Protein AF-A0A349HIA7-F1 (afdb_monomer)

Solvent-accessible surface area (backbone atoms only — not comparable to full-atom values): 7352 Å² total; per-residue (Å²): 135,82,84,57,85,65,55,62,54,51,53,55,52,53,55,49,52,56,56,52,71,66,36,68,68,52,51,50,52,37,37,50,51,16,21,42,37,30,16,49,20,43,44,17,33,27,57,80,66,70,56,70,57,76,67,60,60,15,53,9,47,51,48,20,74,76,45,69,90,48,56,54,32,55,36,35,49,61,61,39,46,65,55,45,53,49,31,48,78,74,74,33,66,70,58,28,55,51,53,52,50,33,45,52,48,21,25,52,36,33,72,65,56,86,62,67,57,88,58,93,48,65,68,58,38,52,51,52,27,50,50,39,31,50,53,17,71,72,91

pLDDT: mean 83.84, std 10.72, range [57.47, 93.88]

Foldseek 3Di:
DDDDPVVVVVVVVVVVVVVVCPDPVVLLVLLLQLLLLLLCLCQAQCLVLVHADDDLLSVLSVVCVVPVVDDSLVSSLVSCPVVLVCCPPPPHPVSSVSVNSSSVSNSVSNVVDPHYDDDPDSVVSCVVSVVSNVVSVVD

Mean predicted aligned error: 8.34 Å

Secondary structure (DSSP, 8-state):
-PPPTTHHHHHHHHHHHHHHTT-HHHHHHHHHHHHHHHHHHIIIIITTTT---SHHHHHHHHHHHH-TTS-HHHHHHHHHHHHHHHHHHHT-HHHHHHHHHHHHHHHHHHHH-------S-HHHHHHHHHHHHHHHHH-

Structure (mmCIF, N/CA/C/O backbone):
data_AF-A0A349HIA7-F1
#
_entry.id   AF-A0A349HIA7-F1
#
loop_
_atom_site.group_PDB
_atom_site.id
_atom_site.type_symbol
_atom_site.label_atom_id
_atom_site.label_alt_id
_atom_site.label_comp_id
_atom_site.label_asym_id
_atom_site.label_entity_id
_atom_site.label_seq_id
_atom_site.pdbx_PDB_ins_code
_atom_site.Cartn_x
_atom_site.Cartn_y
_atom_site.Cartn_z
_atom_site.occupancy
_atom_site.B_iso_or_equiv
_atom_site.auth_seq_id
_atom_site.auth_comp_id
_atom_site.auth_asym_id
_atom_site.auth_atom_id
_atom_site.pdbx_PDB_model_num
ATOM 1 N N . MET A 1 1 ? 17.167 -30.800 -37.896 1.00 57.47 1 MET A N 1
ATOM 2 C CA . MET A 1 1 ? 15.717 -30.837 -37.605 1.00 57.47 1 MET A CA 1
ATOM 3 C C . MET A 1 1 ? 15.233 -29.398 -37.602 1.00 57.47 1 MET A C 1
ATOM 5 O O . MET A 1 1 ? 15.685 -28.644 -36.754 1.00 57.47 1 MET A O 1
ATOM 9 N N . ALA A 1 2 ? 14.468 -28.974 -38.610 1.00 58.38 2 ALA A N 1
ATOM 10 C CA . ALA A 1 2 ? 13.950 -27.606 -38.669 1.00 58.38 2 ALA A CA 1
ATOM 11 C C . ALA A 1 2 ? 12.690 -27.496 -37.784 1.00 58.38 2 ALA A C 1
ATOM 13 O O . ALA A 1 2 ? 11.863 -28.409 -37.853 1.00 58.38 2 ALA A O 1
ATOM 14 N N . PRO A 1 3 ? 12.546 -26.440 -36.961 1.00 57.94 3 PRO A N 1
ATOM 15 C CA . PRO A 1 3 ? 11.392 -26.267 -36.079 1.00 57.94 3 PRO A CA 1
ATOM 16 C C . PRO A 1 3 ? 10.082 -26.129 -36.872 1.00 57.94 3 PRO A C 1
ATOM 18 O O . PRO A 1 3 ? 10.056 -25.607 -37.992 1.00 57.94 3 PRO A O 1
ATOM 21 N N . TYR A 1 4 ? 8.991 -26.648 -36.307 1.00 59.34 4 TYR A N 1
ATOM 22 C CA . TYR A 1 4 ? 7.698 -26.800 -36.983 1.00 59.34 4 TYR A CA 1
ATOM 23 C C . TYR A 1 4 ? 6.977 -25.440 -37.062 1.00 59.34 4 TYR A C 1
ATOM 25 O O . TYR A 1 4 ? 7.005 -24.646 -36.127 1.00 59.34 4 TYR A O 1
ATOM 33 N N . LYS A 1 5 ? 6.256 -25.160 -38.157 1.00 58.50 5 LYS A N 1
ATOM 34 C CA . LYS A 1 5 ? 5.615 -23.853 -38.468 1.00 58.50 5 LYS A CA 1
ATOM 35 C C . LYS A 1 5 ? 4.647 -23.311 -37.386 1.00 58.50 5 LYS A C 1
ATOM 37 O O . LYS A 1 5 ? 4.280 -22.138 -37.431 1.00 58.50 5 LYS A O 1
ATOM 42 N N . GLY A 1 6 ? 4.220 -24.154 -36.440 1.00 60.88 6 GLY A N 1
ATOM 43 C CA . GLY A 1 6 ? 3.400 -23.784 -35.280 1.00 60.88 6 GLY A CA 1
ATOM 44 C C . GLY A 1 6 ? 4.186 -23.150 -34.124 1.00 60.88 6 GLY A C 1
ATOM 45 O O . GLY A 1 6 ? 3.660 -22.243 -33.481 1.00 60.88 6 GLY A O 1
ATOM 46 N N . GLU A 1 7 ? 5.447 -23.546 -33.916 1.00 60.19 7 GLU A N 1
ATOM 47 C CA . GLU A 1 7 ? 6.323 -23.012 -32.856 1.00 60.19 7 GLU A CA 1
ATOM 48 C C . GLU A 1 7 ? 6.609 -21.522 -33.096 1.00 60.19 7 GLU A C 1
ATOM 50 O O . GLU A 1 7 ? 6.378 -20.695 -32.221 1.00 60.19 7 GLU A O 1
ATOM 55 N N . TYR A 1 8 ? 6.891 -21.140 -34.347 1.00 61.44 8 TYR A N 1
ATOM 56 C CA . TYR A 1 8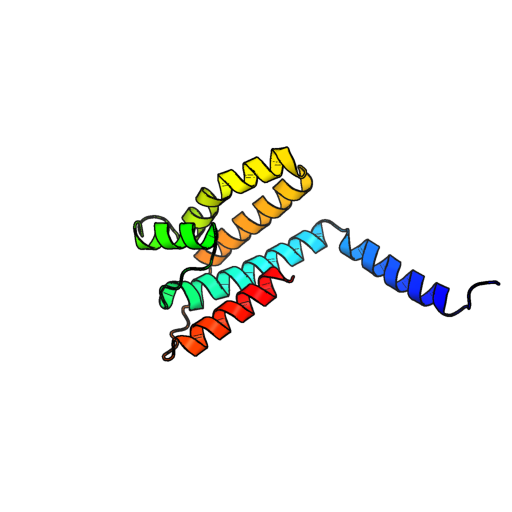 ? 7.111 -19.740 -34.745 1.00 61.44 8 TYR A CA 1
ATOM 57 C C . TYR A 1 8 ? 5.938 -18.795 -34.430 1.00 61.44 8 TYR A C 1
ATOM 59 O O . TYR A 1 8 ? 6.143 -17.613 -34.150 1.00 61.44 8 TYR A O 1
ATOM 67 N N . LYS A 1 9 ? 4.692 -19.284 -34.503 1.00 61.75 9 LYS A N 1
ATOM 68 C CA . LYS A 1 9 ? 3.500 -18.481 -34.182 1.00 61.75 9 LYS A CA 1
ATOM 69 C C . LYS A 1 9 ? 3.327 -18.329 -32.674 1.00 61.75 9 LYS A C 1
ATOM 71 O O . LYS A 1 9 ? 2.940 -17.251 -32.227 1.00 61.75 9 LYS A O 1
ATOM 76 N N . LEU A 1 10 ? 3.613 -19.384 -31.912 1.00 63.28 10 LEU A N 1
ATOM 77 C CA . LEU A 1 10 ? 3.537 -19.368 -30.454 1.00 63.28 10 LEU A CA 1
ATOM 78 C C . LEU A 1 10 ? 4.609 -18.437 -29.870 1.00 63.28 10 LEU A C 1
ATOM 80 O O . LEU A 1 10 ? 4.287 -17.550 -29.081 1.00 63.28 10 LEU A O 1
ATOM 84 N N . ASP A 1 11 ? 5.841 -18.534 -30.366 1.00 66.38 11 ASP A N 1
ATOM 85 C CA . ASP A 1 11 ? 6.971 -17.692 -29.958 1.00 66.38 11 ASP A CA 1
ATOM 86 C C . ASP A 1 11 ? 6.743 -16.213 -30.307 1.00 66.38 11 ASP A C 1
ATOM 88 O O . ASP A 1 11 ? 7.072 -15.304 -29.536 1.00 66.38 11 ASP A O 1
ATOM 92 N N . ALA A 1 12 ? 6.107 -15.939 -31.450 1.00 64.81 12 ALA A N 1
ATOM 93 C CA . ALA A 1 12 ? 5.727 -14.586 -31.850 1.00 64.81 12 ALA A CA 1
ATOM 94 C C . ALA A 1 12 ? 4.636 -13.981 -30.947 1.00 64.81 12 ALA A C 1
ATOM 96 O O . ALA A 1 12 ? 4.670 -12.781 -30.674 1.00 64.81 12 ALA A O 1
ATOM 97 N N . VAL A 1 13 ? 3.681 -14.785 -30.466 1.00 65.56 13 VAL A N 1
ATOM 98 C CA . VAL A 1 13 ? 2.639 -14.331 -29.527 1.00 65.56 13 VAL A CA 1
ATOM 99 C C . VAL A 1 13 ? 3.235 -14.098 -28.139 1.00 65.56 13 VAL A C 1
ATOM 101 O O . VAL A 1 13 ? 3.029 -13.027 -27.565 1.00 65.56 13 VAL A O 1
ATOM 104 N N . ILE A 1 14 ? 4.037 -15.039 -27.634 1.00 64.25 14 ILE A N 1
ATOM 105 C CA . ILE A 1 14 ? 4.699 -14.943 -26.323 1.00 64.25 14 ILE A CA 1
ATOM 106 C C . ILE A 1 14 ? 5.638 -13.729 -26.280 1.00 64.25 14 ILE A C 1
ATOM 108 O O . ILE A 1 14 ? 5.562 -12.919 -25.355 1.00 64.25 14 ILE A O 1
ATOM 112 N N . SER A 1 15 ? 6.455 -13.520 -27.316 1.00 60.59 15 SER A N 1
ATOM 113 C CA . SER A 1 15 ? 7.368 -12.367 -27.396 1.00 60.59 15 SER A CA 1
ATOM 114 C C . SER A 1 15 ? 6.653 -11.018 -27.561 1.00 60.59 15 SER A C 1
ATOM 116 O O . SER A 1 15 ? 7.202 -9.976 -27.186 1.00 60.59 15 SER A O 1
ATOM 118 N N . ARG A 1 16 ? 5.422 -10.998 -28.094 1.00 61.53 16 ARG A N 1
ATOM 119 C CA . ARG A 1 16 ? 4.568 -9.797 -28.126 1.00 61.53 16 ARG A CA 1
ATOM 120 C C . ARG A 1 16 ? 4.042 -9.451 -26.736 1.00 61.53 16 ARG A C 1
ATOM 122 O O . ARG A 1 16 ? 4.111 -8.287 -26.350 1.00 61.53 16 ARG A O 1
ATOM 129 N N . PHE A 1 17 ? 3.582 -10.450 -25.983 1.00 59.59 17 PHE A N 1
ATOM 130 C CA . PHE A 1 17 ? 3.160 -10.270 -24.592 1.00 59.59 17 PHE A CA 1
ATOM 131 C C . PHE A 1 17 ? 4.328 -9.840 -23.697 1.00 59.59 17 PHE A C 1
ATOM 133 O O . PHE A 1 17 ? 4.184 -8.883 -22.944 1.00 59.59 17 PHE A O 1
ATOM 140 N N . GLN A 1 18 ? 5.515 -10.435 -23.853 1.00 62.03 18 GLN A N 1
ATOM 141 C CA . GLN A 1 18 ? 6.719 -10.014 -23.120 1.00 62.03 18 GLN A CA 1
ATOM 142 C C . GLN A 1 18 ? 7.107 -8.556 -23.397 1.00 62.03 18 GLN A C 1
ATOM 144 O O . GLN A 1 18 ? 7.516 -7.842 -22.483 1.00 62.03 18 GLN A O 1
ATOM 149 N N . ARG A 1 19 ? 6.947 -8.084 -24.641 1.00 57.69 19 ARG A N 1
ATOM 150 C CA . ARG A 1 19 ? 7.197 -6.677 -24.994 1.00 57.69 19 ARG A CA 1
ATOM 151 C C . ARG A 1 19 ? 6.181 -5.721 -24.369 1.00 57.69 19 ARG A C 1
ATOM 153 O O . ARG A 1 19 ? 6.572 -4.630 -23.968 1.00 57.69 19 ARG A O 1
ATOM 160 N N . LEU A 1 20 ? 4.914 -6.129 -24.262 1.00 58.72 20 LEU A N 1
ATOM 161 C CA . LEU A 1 20 ? 3.853 -5.337 -23.630 1.00 58.72 20 LEU A CA 1
ATOM 162 C C . LEU A 1 20 ? 4.042 -5.250 -22.104 1.00 58.72 20 LEU A C 1
ATOM 164 O O . LEU A 1 20 ? 3.942 -4.165 -21.530 1.00 58.72 20 LEU A O 1
ATOM 168 N N . SER A 1 21 ? 4.417 -6.363 -21.466 1.00 58.50 21 SER A N 1
ATOM 169 C CA . SER A 1 21 ? 4.694 -6.440 -20.024 1.00 58.50 21 SER A CA 1
ATOM 170 C C . SER A 1 21 ? 5.944 -5.667 -19.583 1.00 58.50 21 SER A C 1
ATOM 172 O O . SER A 1 21 ? 6.156 -5.479 -18.392 1.00 58.50 21 SER A O 1
ATOM 174 N N . TYR A 1 22 ? 6.782 -5.196 -20.514 1.00 63.28 22 TYR A N 1
ATOM 175 C CA . TYR A 1 22 ? 7.970 -4.388 -20.200 1.00 63.28 22 TYR A CA 1
ATOM 176 C C . TYR A 1 22 ? 7.749 -2.876 -20.306 1.00 63.28 22 TYR A C 1
ATOM 178 O O . TYR A 1 22 ? 8.659 -2.093 -20.004 1.00 63.28 22 TYR A O 1
ATOM 186 N N . THR A 1 23 ? 6.552 -2.449 -20.711 1.00 77.88 23 THR A N 1
ATOM 187 C CA . THR A 1 23 ? 6.234 -1.028 -20.843 1.00 77.88 23 THR A CA 1
ATOM 188 C C . THR A 1 23 ? 5.985 -0.417 -19.464 1.00 77.88 23 THR A C 1
ATOM 190 O O . THR A 1 23 ? 5.150 -0.889 -18.699 1.00 77.88 23 THR A O 1
ATOM 193 N N . ILE A 1 24 ? 6.683 0.680 -19.156 1.00 82.00 24 ILE A N 1
ATOM 194 C CA . ILE A 1 24 ? 6.529 1.442 -17.904 1.00 82.00 24 ILE A CA 1
ATOM 195 C C . ILE A 1 24 ? 5.054 1.715 -17.527 1.00 82.00 24 ILE A C 1
ATOM 197 O O . ILE A 1 24 ? 4.714 1.452 -16.375 1.00 82.00 24 ILE A O 1
ATOM 201 N N . PRO A 1 25 ? 4.165 2.184 -18.431 1.00 86.44 25 PRO A N 1
ATOM 202 C CA . PRO A 1 25 ? 2.771 2.461 -18.073 1.00 86.44 25 PRO A CA 1
ATOM 203 C C . PRO A 1 25 ? 1.973 1.210 -17.694 1.00 86.44 25 PRO A C 1
ATOM 205 O O . PRO A 1 25 ? 1.099 1.297 -16.839 1.00 86.44 25 PRO A O 1
ATOM 208 N N . TRP A 1 26 ? 2.285 0.051 -18.281 1.00 86.75 26 TRP A N 1
ATOM 209 C CA . TRP A 1 26 ? 1.619 -1.202 -17.932 1.00 86.75 26 TRP A CA 1
ATOM 210 C C . TRP A 1 26 ? 1.946 -1.606 -16.492 1.00 86.75 26 TRP A C 1
ATOM 212 O O . TRP A 1 26 ? 1.045 -1.878 -15.707 1.00 86.75 26 TRP A O 1
ATOM 222 N N . ASN A 1 27 ? 3.224 -1.522 -16.111 1.00 88.12 27 ASN A N 1
ATOM 223 C CA . ASN A 1 27 ? 3.654 -1.806 -14.740 1.00 88.12 27 ASN A CA 1
ATOM 224 C C . ASN A 1 27 ? 3.030 -0.839 -13.732 1.00 88.12 27 ASN A C 1
ATOM 226 O O . ASN A 1 27 ? 2.614 -1.262 -12.661 1.00 88.12 27 ASN A O 1
ATOM 230 N N . LEU A 1 28 ? 2.943 0.452 -14.066 1.00 89.69 28 LEU A N 1
ATOM 231 C CA . LEU A 1 28 ? 2.295 1.429 -13.190 1.00 89.69 28 LEU A CA 1
ATOM 232 C C . LEU A 1 28 ? 0.804 1.127 -13.022 1.00 89.69 28 LEU A C 1
ATOM 234 O O . LEU A 1 28 ? 0.320 1.161 -11.899 1.00 89.69 28 LEU A O 1
ATOM 238 N N . ALA A 1 29 ? 0.099 0.771 -14.100 1.00 90.25 29 ALA A N 1
ATOM 239 C CA . ALA A 1 29 ? -1.312 0.400 -14.031 1.00 90.25 29 ALA A CA 1
ATOM 240 C C . ALA A 1 29 ? -1.546 -0.846 -13.160 1.00 90.25 29 ALA A C 1
ATOM 242 O O . ALA A 1 29 ? -2.457 -0.841 -12.332 1.00 90.25 29 ALA A O 1
ATOM 243 N N . LEU A 1 30 ? -0.703 -1.879 -13.300 1.00 91.12 30 LEU A N 1
ATOM 244 C CA . LEU A 1 30 ? -0.757 -3.078 -12.457 1.00 91.12 30 LEU A CA 1
ATOM 245 C C . LEU A 1 30 ? -0.511 -2.737 -10.984 1.00 91.12 30 LEU A C 1
ATOM 247 O O . LEU A 1 30 ? -1.320 -3.107 -10.138 1.00 91.12 30 LEU A O 1
ATOM 251 N N . LEU A 1 31 ? 0.534 -1.954 -10.688 1.00 92.44 31 LEU A N 1
ATOM 252 C CA . LEU A 1 31 ? 0.837 -1.514 -9.324 1.00 92.44 31 LEU A CA 1
ATOM 253 C C . LEU A 1 31 ? -0.314 -0.702 -8.727 1.00 92.44 31 LEU A C 1
ATOM 255 O O . LEU A 1 31 ? -0.718 -0.967 -7.602 1.00 92.44 31 LEU A O 1
ATOM 259 N N . SER A 1 32 ? -0.886 0.252 -9.466 1.00 92.94 32 SER A N 1
ATOM 260 C CA . SER A 1 32 ? -2.037 1.021 -8.985 1.00 92.94 32 SER A CA 1
ATOM 261 C C . SER A 1 32 ? -3.235 0.124 -8.688 1.00 92.94 32 SER A C 1
ATOM 263 O O . SER A 1 32 ? -3.888 0.304 -7.662 1.00 92.94 32 SER A O 1
ATOM 265 N N . PHE A 1 33 ? -3.525 -0.847 -9.554 1.00 93.88 33 PHE A N 1
ATOM 266 C CA . PHE A 1 33 ? -4.656 -1.750 -9.370 1.00 93.88 33 PHE A CA 1
ATOM 267 C C . PHE A 1 33 ? -4.445 -2.706 -8.185 1.00 93.88 33 PHE A C 1
ATOM 269 O O . PHE A 1 33 ? -5.330 -2.833 -7.336 1.00 93.88 33 PHE A O 1
ATOM 276 N N . GLY A 1 34 ? -3.257 -3.304 -8.060 1.00 93.19 34 GLY A N 1
ATOM 277 C CA . GLY A 1 34 ? -2.886 -4.148 -6.920 1.00 93.19 34 GLY A CA 1
ATOM 278 C C . GLY A 1 34 ? -2.883 -3.379 -5.594 1.00 93.19 34 GLY A C 1
ATOM 279 O O . GLY A 1 34 ? -3.439 -3.845 -4.593 1.00 93.19 34 GLY A O 1
ATOM 280 N N . SER A 1 35 ? -2.356 -2.149 -5.594 1.00 92.94 35 SER A N 1
ATOM 281 C CA . SER A 1 35 ? -2.410 -1.236 -4.447 1.00 92.94 35 SER A CA 1
ATOM 282 C C . SER A 1 35 ? -3.843 -0.857 -4.081 1.00 92.94 35 SER A C 1
ATOM 284 O O . SER A 1 35 ? -4.163 -0.809 -2.898 1.00 92.94 35 SER A O 1
ATOM 286 N N . PHE A 1 36 ? -4.721 -0.609 -5.054 1.00 93.88 36 PHE A N 1
ATOM 287 C CA . PHE A 1 36 ? -6.127 -0.292 -4.792 1.00 93.88 36 PHE A CA 1
ATOM 288 C C . PHE A 1 36 ? -6.865 -1.467 -4.139 1.00 93.88 36 PHE A C 1
ATOM 290 O O . PHE A 1 36 ? -7.534 -1.280 -3.123 1.00 93.88 36 PHE A O 1
ATOM 297 N N . LEU A 1 37 ? -6.695 -2.686 -4.662 1.00 93.19 37 LEU A N 1
ATOM 298 C CA . LEU A 1 37 ? -7.276 -3.896 -4.067 1.00 93.19 37 LEU A CA 1
ATOM 299 C C . LEU A 1 37 ? -6.770 -4.128 -2.639 1.00 93.19 37 LEU A C 1
ATOM 301 O O . LEU A 1 37 ? -7.556 -4.388 -1.727 1.00 93.19 37 LEU A O 1
ATOM 305 N N . SER A 1 38 ? -5.463 -3.973 -2.431 1.00 92.25 38 SER A N 1
ATOM 306 C CA . SER A 1 38 ? -4.844 -4.110 -1.111 1.00 92.25 38 SER A CA 1
ATOM 307 C C . SER A 1 38 ? -5.356 -3.048 -0.134 1.00 92.25 38 SER A C 1
ATOM 309 O O . SER A 1 38 ? -5.684 -3.368 1.008 1.00 92.25 38 SER A O 1
ATOM 311 N N . ALA A 1 39 ? -5.487 -1.795 -0.579 1.00 91.44 39 ALA A N 1
ATOM 312 C CA . ALA A 1 39 ? -6.047 -0.707 0.219 1.00 91.44 39 ALA A CA 1
ATOM 313 C C . ALA A 1 39 ? -7.498 -0.982 0.622 1.00 91.44 39 ALA A C 1
ATOM 315 O O . ALA A 1 39 ? -7.855 -0.789 1.784 1.00 91.44 39 ALA A O 1
ATOM 316 N N . LEU A 1 40 ? -8.314 -1.473 -0.316 1.00 91.56 40 LEU A N 1
ATOM 317 C CA . LEU A 1 40 ? -9.705 -1.835 -0.067 1.00 91.56 40 LEU A CA 1
ATOM 318 C C . LEU A 1 40 ? -9.800 -2.921 1.005 1.00 91.56 40 LEU A C 1
ATOM 320 O O . LEU A 1 40 ? -10.560 -2.773 1.956 1.00 91.56 40 LEU A O 1
ATOM 324 N N . ALA A 1 41 ? -8.988 -3.974 0.915 1.00 90.50 41 ALA A N 1
ATOM 325 C CA . ALA A 1 41 ? -8.970 -5.024 1.927 1.00 90.50 41 ALA A CA 1
ATOM 326 C C . ALA A 1 41 ? -8.499 -4.520 3.299 1.00 90.50 41 ALA A C 1
ATOM 328 O O . ALA A 1 41 ? -9.115 -4.830 4.322 1.00 90.50 41 ALA A O 1
ATOM 329 N N . ILE A 1 42 ? -7.434 -3.711 3.334 1.00 89.25 42 ILE A N 1
ATOM 330 C CA . ILE A 1 42 ? -6.901 -3.160 4.584 1.00 89.25 42 ILE A CA 1
ATOM 331 C C . ILE A 1 42 ? -7.955 -2.281 5.262 1.00 89.25 42 ILE A C 1
ATOM 333 O O . ILE A 1 42 ? -8.300 -2.497 6.423 1.00 89.25 42 ILE A O 1
ATOM 337 N N . LYS A 1 43 ? -8.499 -1.305 4.535 1.00 89.50 43 LYS A N 1
ATOM 338 C CA . LYS A 1 43 ? -9.420 -0.315 5.093 1.00 89.50 43 LYS A CA 1
ATOM 339 C C . LYS A 1 43 ? -10.788 -0.900 5.411 1.00 89.50 43 LYS A C 1
ATOM 341 O O . LYS A 1 43 ? -11.345 -0.588 6.460 1.00 89.50 43 LYS A O 1
ATOM 346 N N . ALA A 1 44 ? -11.320 -1.740 4.526 1.00 87.31 44 ALA A N 1
ATOM 347 C CA . ALA A 1 44 ? -12.689 -2.210 4.650 1.00 87.31 44 ALA A CA 1
ATOM 348 C C . ALA A 1 44 ? -12.826 -3.465 5.517 1.00 87.31 44 ALA A C 1
ATOM 350 O O . ALA A 1 44 ? -13.893 -3.665 6.089 1.00 87.31 44 ALA A O 1
ATOM 351 N N . VAL A 1 45 ? -11.772 -4.285 5.636 1.00 88.25 45 VAL A N 1
ATOM 352 C CA . VAL A 1 45 ? -11.828 -5.578 6.341 1.00 88.25 45 VAL A CA 1
ATOM 353 C C . VAL A 1 45 ? -10.868 -5.633 7.524 1.00 88.25 45 VAL A C 1
ATOM 355 O O . VAL A 1 45 ? -11.289 -5.956 8.632 1.00 88.25 45 VAL A O 1
ATOM 358 N N . ILE A 1 46 ? -9.591 -5.298 7.326 1.00 86.62 46 ILE A N 1
ATOM 359 C CA . ILE A 1 46 ? -8.556 -5.485 8.359 1.00 86.62 46 ILE A CA 1
ATOM 360 C C . ILE A 1 46 ? -8.704 -4.490 9.506 1.00 86.62 46 ILE A C 1
ATOM 362 O O . ILE A 1 46 ? -8.725 -4.910 10.661 1.00 86.62 46 ILE A O 1
ATOM 366 N N . ILE A 1 47 ? -8.830 -3.195 9.202 1.00 86.44 47 ILE A N 1
ATOM 367 C CA . ILE A 1 47 ? -8.926 -2.143 10.223 1.00 86.44 47 ILE A CA 1
ATOM 368 C C . ILE A 1 47 ? -10.180 -2.311 11.102 1.00 86.44 47 ILE A C 1
ATOM 370 O O . ILE A 1 47 ? -10.032 -2.306 12.324 1.00 86.44 47 ILE A O 1
ATOM 374 N N . PRO A 1 48 ? -11.398 -2.520 10.554 1.00 85.19 48 PRO A N 1
ATOM 375 C CA . PRO A 1 48 ? -12.606 -2.661 11.373 1.00 85.19 48 PRO A CA 1
ATOM 376 C C . PRO A 1 48 ? -12.595 -3.907 12.263 1.00 85.19 48 PRO A C 1
ATOM 378 O O . PRO A 1 48 ? -13.171 -3.894 13.346 1.00 85.19 48 PRO A O 1
ATOM 381 N N . ASN A 1 49 ? -11.919 -4.972 11.825 1.00 85.31 49 ASN A N 1
ATOM 382 C CA . ASN A 1 49 ? -11.790 -6.210 12.592 1.00 85.31 49 ASN A CA 1
ATOM 383 C C . ASN A 1 49 ? -10.539 -6.247 13.489 1.00 85.31 49 ASN A C 1
ATOM 385 O O . ASN A 1 49 ? -10.270 -7.273 14.115 1.00 85.31 49 ASN A O 1
ATOM 389 N N . ALA A 1 50 ? -9.782 -5.143 13.563 1.00 84.25 50 ALA A N 1
ATOM 390 C CA . ALA A 1 50 ? -8.530 -5.025 14.311 1.00 84.25 50 ALA A CA 1
ATOM 391 C C . ALA A 1 50 ? -7.516 -6.140 13.988 1.00 84.25 50 ALA A C 1
ATOM 393 O O . ALA A 1 50 ? -6.780 -6.613 14.856 1.00 84.25 50 ALA A O 1
ATOM 394 N N . PHE A 1 51 ? -7.473 -6.578 12.728 1.00 86.19 51 PHE A N 1
ATOM 395 C CA . PHE A 1 51 ? -6.505 -7.575 12.288 1.00 86.19 51 PHE A CA 1
ATOM 396 C C . PHE A 1 51 ? -5.133 -6.943 12.071 1.00 86.19 51 PHE A C 1
ATOM 398 O O . PHE A 1 51 ? -5.006 -5.766 11.720 1.00 86.19 51 PHE A O 1
ATOM 405 N N . LEU A 1 52 ? -4.096 -7.749 12.291 1.00 86.94 52 LEU A N 1
ATOM 406 C CA . LEU A 1 52 ? -2.712 -7.375 12.044 1.00 86.94 52 LEU A CA 1
ATOM 407 C C . LEU A 1 52 ? -2.156 -8.283 10.940 1.00 86.94 52 LEU A C 1
ATOM 409 O O . LEU A 1 52 ? -2.001 -9.485 11.163 1.00 86.94 52 LEU A O 1
ATOM 413 N N . PRO A 1 53 ? -1.848 -7.732 9.753 1.00 82.31 53 PRO A N 1
ATOM 414 C CA . PRO A 1 53 ? -1.047 -8.425 8.754 1.00 82.31 53 PRO A CA 1
ATOM 415 C C . PRO A 1 53 ? 0.332 -8.782 9.321 1.00 82.31 53 PRO A C 1
ATOM 417 O O . PRO A 1 53 ? 0.788 -8.201 10.301 1.00 82.31 53 PRO A O 1
ATOM 420 N N . SER A 1 54 ? 1.049 -9.699 8.684 1.00 84.06 54 SER A N 1
ATOM 421 C CA . SER A 1 54 ? 2.433 -9.994 9.061 1.00 84.06 54 SER A CA 1
ATOM 422 C C . SER A 1 54 ? 3.419 -8.916 8.583 1.00 84.06 54 SER A C 1
ATOM 424 O O . SER A 1 54 ? 3.167 -8.191 7.618 1.00 84.06 54 SER A O 1
ATOM 426 N N . GLY A 1 55 ? 4.594 -8.860 9.215 1.00 87.00 55 GLY A N 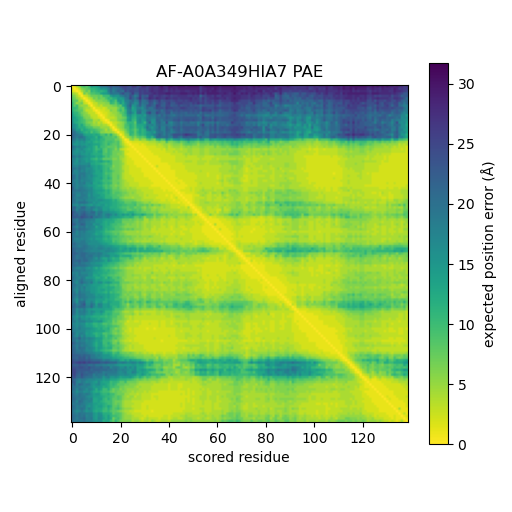1
ATOM 427 C CA . GLY A 1 55 ? 5.719 -8.031 8.773 1.00 87.00 55 GLY A CA 1
ATOM 428 C C . GLY A 1 55 ? 5.532 -6.533 9.032 1.00 87.00 55 GLY A C 1
ATOM 429 O O . GLY A 1 55 ? 4.884 -6.123 9.993 1.00 87.00 55 GLY A O 1
ATOM 430 N N . ILE A 1 56 ? 6.122 -5.706 8.166 1.00 88.81 56 ILE A N 1
ATOM 431 C CA . ILE A 1 56 ? 6.164 -4.242 8.335 1.00 88.81 56 ILE A CA 1
ATOM 432 C C . ILE A 1 56 ? 4.771 -3.616 8.219 1.00 88.81 56 ILE A C 1
ATOM 434 O O . ILE A 1 56 ? 4.466 -2.665 8.935 1.00 88.81 56 ILE A O 1
ATOM 438 N N . ALA A 1 57 ? 3.896 -4.187 7.387 1.00 87.88 57 ALA A N 1
ATOM 439 C CA . ALA A 1 57 ? 2.508 -3.746 7.297 1.00 87.88 57 ALA A CA 1
ATOM 440 C C . ALA A 1 57 ? 1.746 -3.956 8.621 1.00 87.88 57 ALA A C 1
ATOM 442 O O . ALA A 1 57 ? 1.004 -3.079 9.062 1.00 87.88 57 ALA A O 1
ATOM 443 N N . GLY A 1 58 ? 1.994 -5.087 9.290 1.00 88.50 58 GLY A N 1
ATOM 444 C CA . GLY A 1 58 ? 1.490 -5.378 10.632 1.00 88.50 58 GLY A CA 1
ATOM 445 C C . GLY A 1 58 ? 1.941 -4.378 11.676 1.00 88.50 58 GLY A C 1
ATOM 446 O O . GLY A 1 58 ? 1.123 -3.849 12.424 1.00 88.50 58 GLY A O 1
ATOM 447 N N . LEU A 1 59 ? 3.241 -4.082 11.689 1.00 90.62 59 LEU A N 1
ATOM 448 C CA . LEU A 1 59 ? 3.813 -3.081 12.588 1.00 90.62 59 LEU A CA 1
ATOM 449 C C . LEU A 1 59 ? 3.221 -1.690 12.335 1.00 90.62 59 LEU A C 1
ATOM 451 O O . LEU A 1 59 ? 2.967 -0.959 13.289 1.00 90.62 59 LEU A O 1
ATOM 455 N N . GLY A 1 60 ? 2.953 -1.338 11.074 1.00 89.81 60 GLY A N 1
ATOM 456 C CA . GLY A 1 60 ? 2.345 -0.054 10.718 1.00 89.81 60 GLY A CA 1
ATOM 457 C C . GLY A 1 60 ? 0.926 0.072 11.262 1.00 89.81 60 GLY A C 1
ATOM 458 O O . GLY A 1 60 ? 0.573 1.091 11.850 1.00 89.81 60 GLY A O 1
ATOM 459 N N . LEU A 1 61 ? 0.125 -0.986 11.137 1.00 90.31 61 LEU A N 1
ATOM 460 C CA . LEU A 1 61 ? -1.227 -1.009 11.697 1.00 90.31 61 LEU A CA 1
ATOM 461 C C . LEU A 1 61 ? -1.239 -1.090 13.224 1.00 90.31 61 LEU A C 1
ATOM 463 O O . LEU A 1 61 ? -2.076 -0.454 13.856 1.00 90.31 61 LEU A O 1
ATOM 467 N N . LEU A 1 62 ? -0.285 -1.795 13.831 1.00 91.81 62 LEU A N 1
ATOM 468 C CA . LEU A 1 62 ? -0.113 -1.791 15.283 1.00 91.81 62 LEU A CA 1
ATOM 469 C C . LEU A 1 62 ? 0.186 -0.373 15.784 1.00 91.81 62 LEU A C 1
ATOM 471 O O . LEU A 1 62 ? -0.461 0.094 16.719 1.00 91.81 62 LEU A O 1
ATOM 475 N N . ALA A 1 63 ? 1.113 0.335 15.132 1.00 89.62 63 ALA A N 1
ATOM 476 C CA . ALA A 1 63 ? 1.417 1.726 15.453 1.00 89.62 63 ALA A CA 1
ATOM 477 C C . ALA A 1 63 ? 0.189 2.632 15.276 1.00 89.62 63 ALA A C 1
ATOM 479 O O . ALA A 1 63 ? -0.056 3.481 16.126 1.00 89.62 63 ALA A O 1
ATOM 480 N N . TYR A 1 64 ? -0.626 2.400 14.243 1.00 89.94 64 TYR A N 1
ATOM 481 C CA . TYR A 1 64 ? -1.900 3.094 14.054 1.00 89.94 64 TYR A CA 1
ATOM 482 C C . TYR A 1 64 ? -2.896 2.846 15.197 1.00 89.94 64 TYR A C 1
ATOM 484 O O . TYR A 1 64 ? -3.520 3.791 15.674 1.00 89.94 64 TYR A O 1
ATOM 492 N N . TYR A 1 65 ? -3.022 1.610 15.686 1.00 88.38 65 TYR A N 1
ATOM 493 C CA . TYR A 1 65 ? -3.922 1.298 16.801 1.00 88.38 65 TYR A CA 1
ATOM 494 C C . TYR A 1 65 ? -3.470 1.919 18.131 1.00 88.38 65 TYR A C 1
ATOM 496 O O . TYR A 1 65 ? -4.31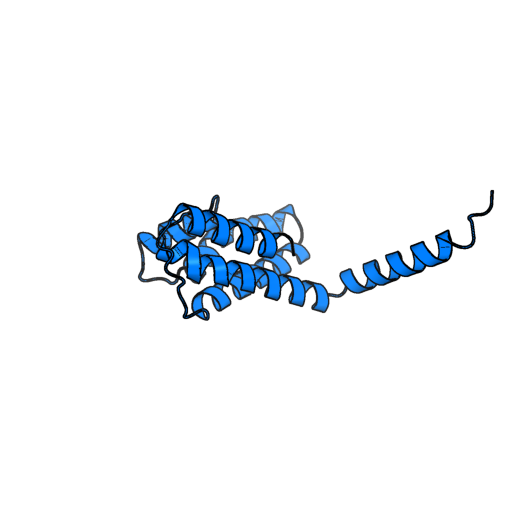3 2.247 18.962 1.00 88.38 65 TYR A O 1
ATOM 504 N N . VAL A 1 66 ? -2.161 2.113 18.331 1.00 89.94 66 VAL A N 1
ATOM 505 C CA . VAL A 1 66 ? -1.611 2.790 19.522 1.00 89.94 66 VAL A CA 1
ATOM 506 C C . VAL A 1 66 ? -1.658 4.316 19.379 1.00 89.94 66 VAL A C 1
ATOM 508 O O . VAL A 1 66 ? -1.968 5.023 20.337 1.00 89.94 66 VAL A O 1
ATOM 511 N N . PHE A 1 67 ? -1.381 4.833 18.181 1.00 89.81 67 PHE A N 1
ATOM 512 C CA . PHE A 1 67 ? -1.323 6.258 17.859 1.00 89.81 67 PHE A CA 1
ATOM 513 C C . PHE A 1 67 ? -2.295 6.596 16.714 1.00 89.81 67 PHE A C 1
ATOM 515 O O . PHE A 1 67 ? -1.865 6.843 15.579 1.00 89.81 67 PHE A O 1
ATOM 522 N N . PRO A 1 68 ? -3.609 6.676 17.000 1.00 82.06 68 PRO A N 1
ATOM 523 C CA . PRO A 1 68 ? -4.644 6.883 15.983 1.00 82.06 68 PRO A CA 1
ATOM 524 C C . PRO A 1 68 ? -4.675 8.308 15.404 1.00 82.06 68 PRO A C 1
ATOM 526 O O . PRO A 1 68 ? -5.469 8.595 14.514 1.00 82.06 68 PRO A O 1
ATOM 529 N N . GLN A 1 69 ? -3.825 9.212 15.905 1.00 83.69 69 GLN A N 1
ATOM 530 C CA . GLN A 1 69 ? -3.705 10.597 15.429 1.00 83.69 69 GLN A CA 1
ATOM 531 C C . GLN A 1 69 ? -3.107 10.698 14.016 1.00 83.69 69 GLN A C 1
ATOM 533 O O . GLN A 1 69 ? -3.291 11.707 13.341 1.00 83.69 69 GLN A O 1
ATOM 538 N N . ILE A 1 70 ? -2.382 9.667 13.578 1.00 84.44 70 ILE A N 1
ATOM 539 C CA . ILE A 1 70 ? -1.741 9.588 12.261 1.00 84.44 70 ILE A CA 1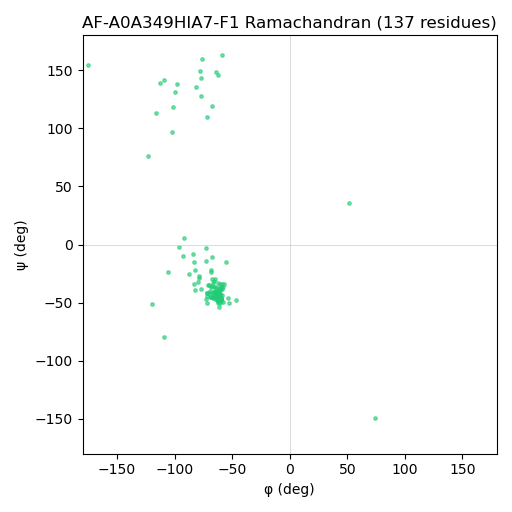
ATOM 540 C C . ILE A 1 70 ? -2.501 8.552 11.426 1.00 84.44 70 ILE A C 1
ATOM 542 O O . ILE A 1 70 ? -2.920 7.528 11.961 1.00 84.44 70 ILE A O 1
ATOM 546 N N . SER A 1 71 ? -2.692 8.794 10.123 1.00 86.94 71 SER A N 1
ATOM 547 C CA . SER A 1 71 ? -3.422 7.850 9.267 1.00 86.94 71 SER A CA 1
ATOM 548 C C . SER A 1 71 ? -2.696 6.506 9.160 1.00 86.94 71 SER A C 1
ATOM 550 O O . SER A 1 71 ? -1.463 6.426 9.189 1.00 86.94 71 SER A O 1
ATOM 552 N N . SER A 1 72 ? -3.460 5.424 9.006 1.00 85.88 72 SER A N 1
ATOM 553 C CA . SER A 1 72 ? -2.901 4.083 8.812 1.00 85.88 72 SER A CA 1
ATOM 554 C C . SER A 1 72 ? -1.989 4.018 7.583 1.00 85.88 72 SER A C 1
ATOM 556 O O . SER A 1 72 ? -0.951 3.361 7.628 1.00 85.88 72 SER A O 1
ATOM 558 N N . GLY A 1 73 ? -2.333 4.736 6.505 1.00 85.81 73 GLY A N 1
ATOM 559 C CA . GLY A 1 73 ? -1.492 4.843 5.310 1.00 85.81 73 GLY A CA 1
ATOM 560 C C . GLY A 1 73 ? -0.131 5.477 5.610 1.00 85.81 73 GLY A C 1
ATOM 561 O O . GLY A 1 73 ? 0.906 4.959 5.193 1.00 85.81 73 GLY A O 1
ATOM 562 N N . MET A 1 74 ? -0.114 6.537 6.419 1.00 87.81 74 MET A N 1
ATOM 563 C CA . MET A 1 74 ? 1.119 7.231 6.781 1.00 87.81 74 MET A CA 1
ATOM 564 C C . MET A 1 74 ? 2.024 6.388 7.687 1.00 87.81 74 MET A C 1
ATOM 566 O O . MET A 1 74 ? 3.231 6.336 7.452 1.00 87.81 74 MET A O 1
ATOM 570 N N . TRP A 1 75 ? 1.466 5.657 8.657 1.00 90.94 75 TRP A N 1
ATOM 571 C CA . TRP A 1 75 ? 2.240 4.697 9.457 1.00 90.94 75 TRP A CA 1
ATOM 572 C C . TRP A 1 75 ? 2.869 3.597 8.601 1.00 90.94 75 TRP A C 1
ATOM 574 O O . TRP A 1 75 ? 4.050 3.277 8.763 1.00 90.94 75 TRP A O 1
ATOM 584 N N . LEU A 1 76 ? 2.100 3.050 7.657 1.00 89.50 76 LEU A N 1
ATOM 585 C CA . LEU A 1 76 ? 2.588 2.055 6.708 1.00 89.50 76 LEU A CA 1
ATOM 586 C C . LEU A 1 76 ? 3.731 2.620 5.856 1.00 89.50 76 LEU A C 1
ATOM 588 O O . LEU A 1 76 ? 4.755 1.955 5.693 1.00 89.50 76 LEU A O 1
ATOM 592 N N . PHE A 1 77 ? 3.592 3.843 5.343 1.00 89.69 77 PHE A N 1
ATOM 593 C CA . PHE A 1 77 ? 4.630 4.506 4.554 1.00 89.69 77 PHE A CA 1
ATOM 594 C C . PHE A 1 77 ? 5.913 4.743 5.364 1.00 89.69 77 PHE A C 1
ATOM 596 O O . PHE A 1 77 ? 6.998 4.375 4.913 1.00 89.69 77 PHE A O 1
ATOM 603 N N . LEU A 1 78 ? 5.795 5.291 6.578 1.00 90.69 78 LEU A N 1
ATOM 604 C CA . LEU A 1 78 ? 6.933 5.590 7.452 1.00 90.69 78 LEU A CA 1
ATOM 605 C C . LEU A 1 78 ? 7.725 4.333 7.820 1.00 90.69 78 LEU A C 1
ATOM 607 O O . LEU A 1 78 ? 8.951 4.323 7.710 1.00 90.69 78 LEU A O 1
ATOM 611 N N . LEU A 1 79 ? 7.045 3.249 8.201 1.00 91.19 79 LEU A N 1
ATOM 612 C CA . LEU A 1 79 ? 7.734 2.004 8.550 1.00 91.19 79 LEU A CA 1
ATOM 613 C C . LEU A 1 79 ? 8.316 1.263 7.344 1.00 91.19 79 LEU A C 1
ATOM 615 O O . LEU A 1 79 ? 9.161 0.390 7.530 1.00 91.19 79 LEU A O 1
ATOM 619 N N . ASN A 1 80 ? 7.928 1.618 6.117 1.00 91.38 80 ASN A N 1
ATOM 620 C CA . ASN A 1 80 ? 8.565 1.102 4.907 1.00 91.38 80 ASN A CA 1
ATOM 621 C C . ASN A 1 80 ? 9.826 1.880 4.499 1.00 91.38 80 ASN A C 1
ATOM 623 O O . ASN A 1 80 ? 10.573 1.394 3.652 1.00 91.38 80 ASN A O 1
ATOM 627 N N . ILE A 1 81 ? 10.147 3.018 5.128 1.00 91.38 81 ILE A N 1
ATOM 628 C CA . ILE A 1 81 ? 11.382 3.773 4.837 1.00 91.38 81 ILE A CA 1
ATOM 629 C C . ILE A 1 81 ? 12.651 2.901 4.944 1.00 91.38 81 ILE A C 1
ATOM 631 O O . ILE A 1 81 ? 13.459 2.939 4.013 1.00 91.38 81 ILE A O 1
ATOM 635 N N . PRO A 1 82 ? 12.846 2.064 5.986 1.00 89.94 82 PRO A N 1
ATOM 636 C CA . PRO A 1 82 ? 13.985 1.147 6.048 1.00 89.94 82 PRO A CA 1
ATOM 637 C C . PRO A 1 82 ? 14.029 0.170 4.866 1.00 89.94 82 PRO A C 1
ATOM 639 O O . PRO A 1 82 ? 15.100 -0.094 4.324 1.00 89.94 82 PRO A O 1
ATOM 642 N N . VAL A 1 83 ? 12.870 -0.323 4.417 1.00 88.50 83 VAL A N 1
ATOM 643 C CA . VAL A 1 83 ? 12.759 -1.210 3.245 1.00 88.50 83 VAL A CA 1
ATOM 644 C C . VAL A 1 83 ? 13.163 -0.475 1.980 1.00 88.50 83 VAL A C 1
ATOM 646 O O . VAL A 1 83 ? 13.868 -1.034 1.146 1.00 88.50 83 VAL A O 1
ATOM 649 N N . PHE A 1 84 ? 12.755 0.785 1.837 1.00 89.75 84 PHE A N 1
ATOM 650 C CA . PHE A 1 84 ? 13.130 1.612 0.697 1.00 89.75 84 PHE A CA 1
ATOM 651 C C . PHE A 1 84 ? 14.634 1.870 0.659 1.00 89.75 84 PHE A C 1
ATOM 653 O O . PHE A 1 84 ? 15.239 1.759 -0.405 1.00 89.75 84 PHE A O 1
ATOM 660 N N . LEU A 1 85 ? 15.252 2.144 1.812 1.00 90.38 85 LEU A N 1
ATOM 661 C CA . LEU A 1 85 ? 16.703 2.291 1.915 1.00 90.38 85 LEU A CA 1
ATOM 662 C C . LEU A 1 85 ? 17.409 0.999 1.493 1.00 90.38 85 LEU A C 1
ATOM 664 O O . LEU A 1 85 ? 18.269 1.032 0.615 1.00 90.38 85 LEU A O 1
ATOM 668 N N . VAL A 1 86 ? 17.002 -0.151 2.035 1.00 90.38 86 VAL A N 1
ATOM 669 C CA . VAL A 1 86 ? 17.560 -1.453 1.633 1.00 90.38 86 VAL A CA 1
ATOM 670 C C . VAL A 1 86 ? 17.344 -1.701 0.135 1.00 90.38 86 VAL A C 1
ATOM 672 O O . VAL A 1 86 ? 18.277 -2.083 -0.565 1.00 90.38 86 VAL A O 1
ATOM 675 N N . GLY A 1 87 ? 16.156 -1.407 -0.394 1.00 87.00 87 GLY A N 1
ATOM 676 C CA . GLY A 1 87 ? 15.833 -1.548 -1.814 1.00 87.00 87 GLY A CA 1
ATOM 6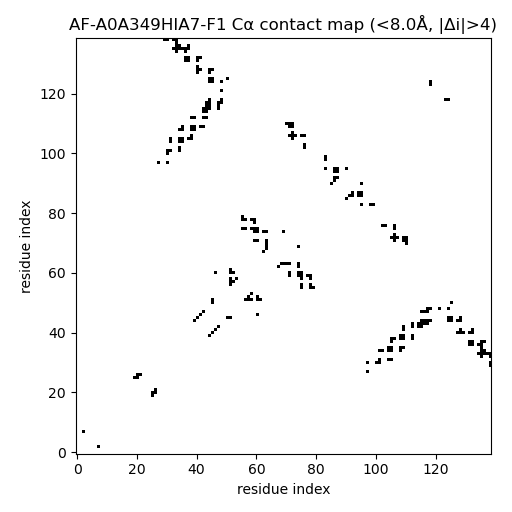77 C C . GLY A 1 87 ? 16.717 -0.702 -2.733 1.00 87.00 87 GLY A C 1
ATOM 678 O O . GLY A 1 87 ? 17.104 -1.162 -3.811 1.00 87.00 87 GLY A O 1
ATOM 679 N N . TRP A 1 88 ? 17.078 0.505 -2.293 1.00 89.19 88 TRP A N 1
ATOM 680 C CA . TRP A 1 88 ? 17.978 1.402 -3.016 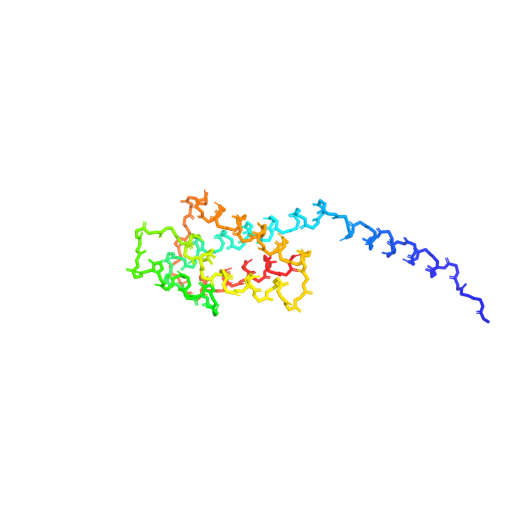1.00 89.19 88 TRP A CA 1
ATOM 681 C C . TRP A 1 88 ? 19.415 0.876 -3.069 1.00 89.19 88 TRP A C 1
ATOM 683 O O . TRP A 1 88 ? 20.033 0.913 -4.133 1.00 89.19 88 TRP A O 1
ATOM 693 N N . PHE A 1 89 ? 19.943 0.386 -1.943 1.00 89.69 89 PHE A N 1
ATOM 694 C CA . PHE A 1 89 ? 21.338 -0.058 -1.852 1.00 89.69 89 PHE A CA 1
ATOM 695 C C . PHE A 1 89 ? 21.567 -1.488 -2.363 1.00 89.69 89 PHE A C 1
ATOM 697 O O . PHE A 1 89 ? 22.622 -1.749 -2.934 1.00 89.69 89 PHE A O 1
ATOM 704 N N . PHE A 1 90 ? 20.607 -2.403 -2.184 1.00 89.31 90 PHE A N 1
ATOM 705 C CA . PHE A 1 90 ? 20.814 -3.840 -2.420 1.00 89.31 90 PHE A CA 1
ATOM 706 C C . PHE A 1 90 ? 20.169 -4.397 -3.700 1.00 89.31 90 PHE A C 1
ATOM 708 O O . PHE A 1 90 ? 20.634 -5.426 -4.183 1.00 89.31 90 PHE A O 1
ATOM 715 N N . ILE A 1 91 ? 19.123 -3.769 -4.261 1.00 86.88 91 ILE A N 1
ATOM 716 C CA . ILE A 1 91 ? 18.414 -4.299 -5.446 1.00 86.88 91 ILE A CA 1
ATOM 717 C C . ILE A 1 91 ? 18.679 -3.459 -6.698 1.00 86.88 91 ILE A C 1
ATOM 719 O O . ILE A 1 91 ? 19.442 -3.864 -7.570 1.00 86.88 91 ILE A O 1
ATOM 723 N N . SER A 1 92 ? 18.002 -2.317 -6.850 1.00 85.88 92 SER A N 1
ATOM 724 C CA . SER A 1 92 ? 18.179 -1.410 -7.991 1.00 85.88 92 SER A CA 1
ATOM 725 C C . SER A 1 92 ? 17.355 -0.136 -7.814 1.00 85.88 92 SER A C 1
ATOM 727 O O . SER A 1 92 ? 16.275 -0.145 -7.219 1.00 85.88 92 SER A O 1
ATOM 729 N N . LYS A 1 93 ? 17.796 0.955 -8.454 1.00 84.88 93 LYS A N 1
ATOM 730 C CA . LYS A 1 93 ? 17.031 2.213 -8.498 1.00 84.88 93 LYS A CA 1
ATOM 731 C C . LYS A 1 93 ? 15.647 2.038 -9.134 1.00 84.88 93 LYS A C 1
ATOM 733 O O . LYS A 1 93 ? 14.703 2.699 -8.724 1.00 84.88 93 LYS A O 1
ATOM 738 N N . ARG A 1 94 ? 15.506 1.146 -10.125 1.00 84.25 94 ARG A N 1
ATOM 739 C CA . ARG A 1 94 ? 14.219 0.891 -10.794 1.00 84.25 94 ARG A CA 1
ATOM 740 C C . ARG A 1 94 ? 13.214 0.241 -9.843 1.00 84.25 94 ARG A C 1
ATOM 742 O O . ARG A 1 94 ? 12.068 0.672 -9.801 1.00 84.25 94 ARG A O 1
ATOM 749 N N . PHE A 1 95 ? 13.654 -0.754 -9.075 1.00 84.56 95 PHE A N 1
ATOM 750 C CA . PHE A 1 95 ? 12.822 -1.393 -8.058 1.00 84.56 95 PHE A CA 1
ATOM 751 C C . PHE A 1 95 ? 12.388 -0.387 -6.991 1.00 84.56 95 PHE A C 1
ATOM 753 O O . PHE A 1 95 ? 11.203 -0.297 -6.696 1.00 84.56 95 PHE A O 1
ATOM 760 N N . PHE A 1 96 ? 13.317 0.442 -6.502 1.00 90.12 96 PHE A N 1
ATOM 761 C CA . PHE A 1 96 ? 13.008 1.499 -5.537 1.00 90.12 96 PHE A CA 1
ATOM 762 C C . PHE A 1 96 ? 11.859 2.406 -5.998 1.00 90.12 96 PHE A C 1
ATOM 764 O O . PHE A 1 96 ? 10.904 2.599 -5.251 1.00 90.12 96 PHE A O 1
ATOM 771 N N . TRP A 1 97 ? 11.916 2.930 -7.229 1.00 89.12 97 TRP A N 1
ATOM 772 C CA . TRP A 1 97 ? 10.871 3.823 -7.738 1.00 89.12 97 TRP A CA 1
ATOM 773 C C . TRP A 1 97 ? 9.511 3.133 -7.861 1.00 89.12 97 TRP A C 1
ATOM 775 O O . TRP A 1 97 ? 8.496 3.749 -7.543 1.00 89.12 97 TRP A O 1
ATOM 785 N N . TYR A 1 98 ? 9.477 1.863 -8.277 1.00 89.50 98 TYR A N 1
ATOM 786 C CA . TYR A 1 98 ? 8.227 1.104 -8.344 1.00 89.50 98 TYR A CA 1
ATOM 787 C C . TYR A 1 98 ? 7.641 0.831 -6.960 1.00 89.50 98 TYR A C 1
ATOM 789 O O . TYR A 1 98 ? 6.451 1.060 -6.759 1.00 89.50 98 TYR A O 1
ATOM 797 N N . THR A 1 99 ? 8.460 0.417 -5.993 1.00 88.94 99 THR A N 1
ATOM 798 C CA . THR A 1 99 ? 7.999 0.167 -4.621 1.00 88.94 99 THR A CA 1
ATOM 799 C C . THR A 1 99 ? 7.534 1.457 -3.952 1.00 88.94 99 THR A C 1
ATOM 801 O O . THR A 1 99 ? 6.489 1.471 -3.306 1.00 88.94 99 THR A O 1
ATOM 804 N N . LEU A 1 100 ? 8.254 2.564 -4.152 1.00 91.88 100 LEU A N 1
ATOM 805 C CA . LEU A 1 100 ? 7.850 3.872 -3.643 1.00 91.88 100 LEU A CA 1
ATOM 806 C C . LEU A 1 100 ? 6.509 4.306 -4.247 1.00 91.88 100 LEU A C 1
ATOM 808 O O . LEU A 1 100 ? 5.611 4.708 -3.512 1.00 91.88 100 LEU A O 1
ATOM 812 N N . TYR A 1 101 ? 6.348 4.177 -5.566 1.00 93.12 101 TYR A N 1
ATOM 813 C CA . TYR A 1 101 ? 5.095 4.494 -6.252 1.00 93.12 101 TYR A CA 1
ATOM 814 C C . TYR A 1 101 ? 3.924 3.649 -5.742 1.00 93.12 101 TYR A C 1
ATOM 816 O O . TYR A 1 101 ? 2.861 4.191 -5.433 1.00 93.12 101 TYR A O 1
ATOM 824 N N . ALA A 1 102 ? 4.121 2.335 -5.617 1.00 91.88 102 ALA A N 1
ATOM 825 C CA . ALA A 1 102 ? 3.111 1.415 -5.108 1.00 91.88 102 ALA A CA 1
ATOM 826 C C . ALA A 1 102 ? 2.719 1.757 -3.667 1.00 91.88 102 ALA A C 1
ATOM 828 O O . ALA A 1 102 ? 1.537 1.745 -3.330 1.00 91.88 102 ALA A O 1
ATOM 829 N N . MET A 1 103 ? 3.691 2.124 -2.828 1.00 92.25 103 MET A N 1
ATOM 830 C CA . MET A 1 103 ? 3.420 2.462 -1.435 1.00 92.25 103 MET A CA 1
ATOM 831 C C . MET A 1 103 ? 2.695 3.796 -1.277 1.00 92.25 103 MET A C 1
ATOM 833 O O . MET A 1 103 ? 1.761 3.895 -0.484 1.00 92.25 103 MET A O 1
ATOM 837 N N . VAL A 1 104 ? 3.092 4.816 -2.041 1.00 92.12 104 VAL A N 1
ATOM 838 C CA . VAL A 1 104 ? 2.381 6.101 -2.065 1.00 92.12 104 VAL A CA 1
ATOM 839 C C . VAL A 1 104 ? 0.952 5.890 -2.562 1.00 92.12 104 VAL A C 1
ATOM 841 O O . VAL A 1 104 ? 0.013 6.352 -1.920 1.00 92.12 104 VAL A O 1
ATOM 844 N N . SER A 1 105 ? 0.776 5.130 -3.647 1.00 92.94 105 SER A N 1
ATOM 845 C CA . SER A 1 105 ? -0.548 4.803 -4.189 1.00 92.94 105 SER A CA 1
ATOM 846 C C . SER A 1 105 ? -1.405 4.056 -3.166 1.00 92.94 105 SER A C 1
ATOM 848 O O . SER A 1 105 ? -2.542 4.447 -2.924 1.00 92.94 105 SER A O 1
ATOM 850 N N . LEU A 1 106 ? -0.851 3.035 -2.503 1.00 91.88 106 LEU A N 1
ATOM 851 C CA . LEU A 1 106 ? -1.521 2.288 -1.437 1.00 91.88 106 LEU A CA 1
ATOM 852 C C . LEU A 1 106 ? -1.956 3.211 -0.293 1.00 91.88 106 LEU A C 1
ATOM 854 O O . LEU A 1 106 ? -3.111 3.160 0.117 1.00 91.88 106 LEU A O 1
ATOM 858 N N . SER A 1 107 ? -1.057 4.066 0.203 1.00 90.00 107 SER A N 1
ATOM 859 C CA . SER A 1 107 ? -1.360 5.005 1.291 1.00 90.00 107 SER A CA 1
ATOM 860 C C . SER A 1 107 ? -2.497 5.950 0.915 1.00 90.00 107 SER A C 1
ATOM 862 O O . SER A 1 107 ? -3.426 6.130 1.697 1.00 90.00 107 SER A O 1
ATOM 864 N N . VAL A 1 108 ? -2.448 6.521 -0.291 1.00 90.06 108 VAL A N 1
ATOM 865 C CA . VAL A 1 108 ? -3.494 7.420 -0.791 1.00 90.06 108 VAL A CA 1
ATOM 866 C C . VAL A 1 108 ? -4.821 6.676 -0.928 1.00 90.06 108 VAL A C 1
ATOM 868 O O . VAL A 1 108 ? -5.847 7.179 -0.484 1.00 90.06 108 VAL A O 1
ATOM 871 N N . PHE A 1 109 ? -4.825 5.461 -1.479 1.00 92.19 109 PHE A N 1
ATOM 872 C CA . PHE A 1 109 ? -6.053 4.677 -1.607 1.00 92.19 109 PHE A CA 1
ATOM 873 C C . PHE A 1 109 ? -6.642 4.270 -0.253 1.00 92.19 109 PHE A C 1
ATOM 875 O O . PHE A 1 109 ? -7.859 4.303 -0.104 1.00 92.19 109 PHE A O 1
ATOM 882 N N . ILE A 1 110 ? -5.821 3.952 0.752 1.00 88.06 110 ILE A N 1
ATOM 883 C CA . ILE A 1 110 ? -6.297 3.651 2.115 1.00 88.06 110 ILE A CA 1
ATOM 884 C C . ILE A 1 110 ? -7.039 4.846 2.724 1.00 88.06 110 ILE A C 1
ATOM 886 O O . ILE A 1 110 ? -8.044 4.658 3.414 1.00 88.06 110 ILE A O 1
ATOM 890 N N . ASP A 1 111 ? -6.551 6.059 2.472 1.00 83.94 111 ASP A N 1
ATOM 891 C CA . ASP A 1 111 ? -7.167 7.287 2.976 1.00 83.94 111 ASP A CA 1
ATOM 892 C C . ASP A 1 111 ? -8.393 7.702 2.140 1.00 83.94 111 ASP A C 1
ATOM 894 O O . ASP A 1 111 ? -9.324 8.300 2.676 1.00 83.94 111 ASP A O 1
ATOM 898 N N . LEU A 1 112 ? -8.440 7.333 0.853 1.00 85.12 112 LEU A N 1
ATOM 899 C CA . LEU A 1 112 ? -9.576 7.597 -0.036 1.00 85.12 112 LEU A CA 1
ATOM 900 C C . LEU A 1 112 ? -10.750 6.634 0.149 1.00 85.12 112 LEU A C 1
ATOM 902 O O . LEU A 1 112 ? -11.874 7.035 -0.136 1.00 85.12 112 LEU A O 1
ATOM 906 N N . VAL A 1 113 ? -10.524 5.384 0.569 1.00 82.62 113 VAL A N 1
ATOM 907 C CA . VAL A 1 113 ? -11.597 4.393 0.764 1.00 82.62 113 VAL A CA 1
ATOM 908 C C . VAL A 1 113 ? -12.416 4.776 2.009 1.00 82.62 113 VAL A C 1
ATOM 910 O O . VAL A 1 113 ? -11.920 4.644 3.131 1.00 82.62 113 VAL A O 1
ATOM 913 N N . PRO A 1 114 ? -13.678 5.227 1.856 1.00 73.50 114 PRO A N 1
ATOM 914 C CA . PRO A 1 114 ? -14.482 5.698 2.982 1.00 73.50 114 PRO A CA 1
ATOM 915 C C . PRO A 1 114 ? -15.347 4.588 3.595 1.00 73.50 114 PRO A C 1
ATOM 917 O O . PRO A 1 114 ? -15.963 4.792 4.638 1.00 73.50 114 PRO A O 1
ATOM 920 N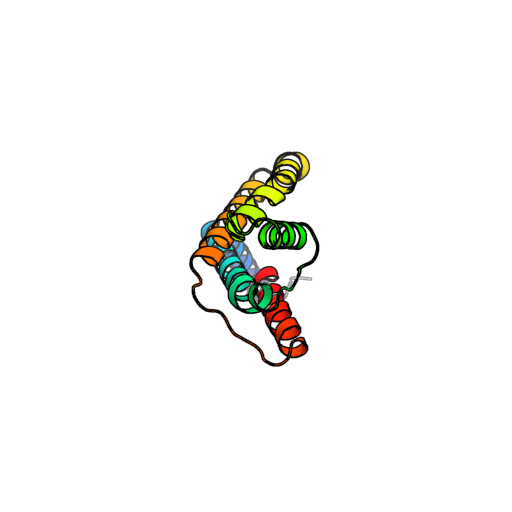 N . TRP A 1 115 ? -15.431 3.425 2.943 1.00 74.50 115 TRP A N 1
ATOM 921 C CA . TRP A 1 115 ? -16.353 2.353 3.301 1.00 74.50 115 TRP A CA 1
ATOM 922 C C . TRP A 1 115 ? -15.678 1.278 4.145 1.00 74.50 115 TRP A C 1
ATOM 924 O O . TRP A 1 115 ? -14.566 0.835 3.852 1.00 74.50 115 TRP A O 1
ATOM 934 N N . THR A 1 116 ? -16.395 0.824 5.166 1.00 80.56 116 THR A N 1
ATOM 935 C CA . THR A 1 116 ? -16.046 -0.344 5.970 1.00 80.56 116 THR A CA 1
ATOM 936 C C . THR A 1 116 ? -17.074 -1.442 5.723 1.00 80.56 116 THR A C 1
ATOM 938 O O . THR A 1 116 ? -18.267 -1.165 5.610 1.00 80.56 116 THR A O 1
ATOM 941 N N . PHE A 1 117 ? -16.617 -2.690 5.614 1.00 75.31 117 PHE A N 1
ATOM 942 C CA . PHE A 1 117 ? -17.492 -3.857 5.552 1.00 75.31 117 PHE A CA 1
ATOM 943 C C . PHE A 1 117 ? -17.480 -4.531 6.925 1.00 75.31 117 PHE A C 1
ATOM 945 O O . PHE A 1 117 ? -16.544 -5.276 7.230 1.00 75.31 117 PHE A O 1
ATOM 952 N N . PRO A 1 118 ? -18.472 -4.252 7.790 1.00 70.56 118 PRO A N 1
ATOM 953 C CA . PRO A 1 118 ? -18.608 -4.991 9.031 1.00 70.56 118 PRO A CA 1
ATOM 954 C C . PRO A 1 118 ? -18.995 -6.431 8.686 1.00 70.56 118 PRO A C 1
ATOM 956 O O . PRO A 1 118 ? -20.019 -6.681 8.055 1.00 70.56 118 PRO A O 1
ATOM 959 N N . PHE A 1 119 ? -18.141 -7.372 9.070 1.00 78.44 119 PHE A N 1
ATOM 960 C CA . PHE A 1 119 ? -18.443 -8.795 9.021 1.00 78.44 119 PHE A CA 1
ATOM 961 C C . PHE A 1 119 ? -18.842 -9.238 10.426 1.00 78.44 119 PHE A C 1
ATOM 963 O O . PHE A 1 119 ? -18.119 -8.952 11.379 1.00 78.44 119 PHE A O 1
ATOM 970 N N . ASP A 1 120 ? -19.955 -9.958 10.550 1.00 79.19 120 ASP A N 1
ATOM 971 C CA . ASP A 1 120 ? -20.376 -10.525 11.837 1.00 79.19 120 ASP A CA 1
ATOM 972 C C . ASP A 1 120 ? -19.456 -11.679 12.274 1.00 79.19 120 ASP A C 1
ATOM 974 O O . ASP A 1 120 ? -19.155 -11.840 13.457 1.00 79.19 120 ASP A O 1
ATOM 978 N N . ASP A 1 121 ? -18.961 -12.463 11.307 1.00 86.94 121 ASP A N 1
ATOM 979 C CA . ASP A 1 121 ? -18.032 -13.569 11.538 1.00 86.94 121 ASP A CA 1
ATOM 980 C C . ASP A 1 121 ? -16.588 -13.173 11.194 1.00 86.94 121 ASP A C 1
ATOM 982 O O . ASP A 1 121 ? -16.233 -12.894 10.042 1.00 86.94 121 ASP A O 1
ATOM 986 N N . LYS A 1 122 ? -15.724 -13.215 12.212 1.00 85.69 122 LYS A N 1
ATOM 987 C CA . LYS A 1 122 ? -14.296 -12.907 12.090 1.00 85.69 122 LYS A CA 1
ATOM 988 C C . LYS A 1 122 ? -13.559 -13.867 11.156 1.00 85.69 122 LYS A C 1
ATOM 990 O O . LYS A 1 122 ? -12.631 -13.432 10.480 1.00 85.69 122 LYS A O 1
ATOM 995 N N . TRP A 1 123 ? -13.941 -15.142 11.081 1.00 89.50 123 TRP A N 1
ATOM 996 C CA . TRP A 1 123 ? -13.289 -16.105 10.186 1.00 89.50 123 TRP A CA 1
ATOM 997 C C . TRP A 1 123 ? -13.548 -15.768 8.723 1.00 89.50 123 TRP A C 1
ATOM 999 O O . TRP A 1 123 ? -12.622 -15.786 7.909 1.00 89.50 123 TRP A O 1
ATOM 1009 N N . LEU A 1 124 ? -14.786 -15.385 8.404 1.00 89.38 124 LEU A N 1
ATOM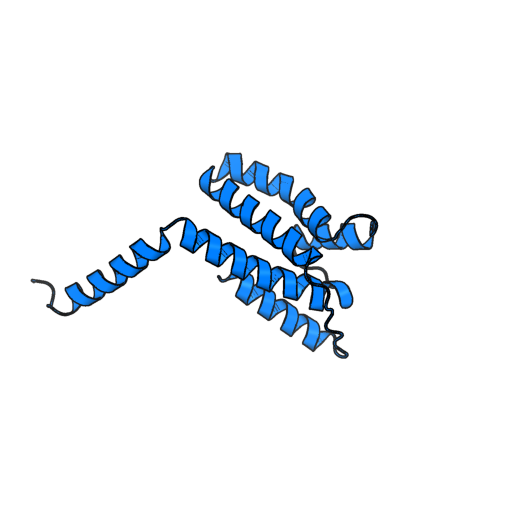 1010 C CA . LEU A 1 124 ? -15.146 -14.930 7.066 1.00 89.38 124 LEU A CA 1
ATOM 1011 C C . LEU A 1 124 ? -14.396 -13.645 6.706 1.00 89.38 124 LEU A C 1
ATOM 1013 O O . LEU A 1 124 ? -13.869 -13.536 5.600 1.00 89.38 124 LEU A O 1
ATOM 1017 N N . ALA A 1 125 ? -14.283 -12.713 7.654 1.00 88.56 125 ALA A N 1
ATOM 1018 C CA . ALA A 1 125 ? -13.526 -11.480 7.475 1.00 88.56 125 ALA A CA 1
ATOM 1019 C C . ALA A 1 125 ? -12.041 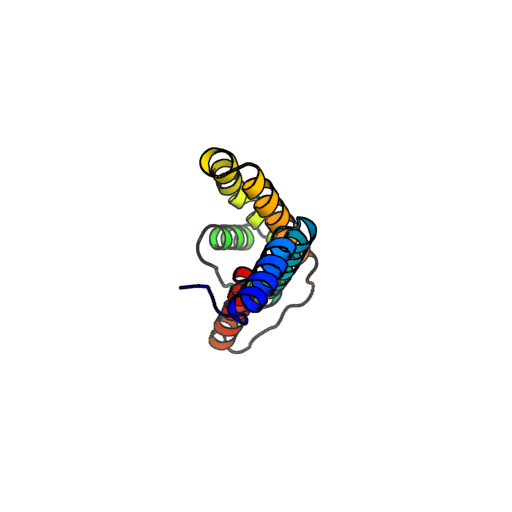-11.747 7.173 1.00 88.56 125 ALA A C 1
ATOM 1021 O O . ALA A 1 125 ? -11.493 -11.174 6.233 1.00 88.56 125 ALA A O 1
ATOM 1022 N N . VAL A 1 126 ? -11.384 -12.641 7.926 1.00 89.25 126 VAL A N 1
ATOM 1023 C CA . VAL A 1 126 ? -9.971 -13.000 7.688 1.00 89.25 126 VAL A CA 1
ATOM 1024 C C . VAL A 1 126 ? -9.791 -13.612 6.303 1.00 89.25 126 VAL A C 1
ATOM 1026 O O . VAL A 1 126 ? -8.870 -13.225 5.585 1.00 89.25 126 VAL A O 1
ATOM 1029 N N . LEU A 1 127 ? -10.665 -14.541 5.907 1.00 91.94 127 LEU A N 1
ATOM 1030 C CA . LEU A 1 127 ? -10.588 -15.181 4.593 1.00 91.94 127 LEU A CA 1
ATOM 1031 C C . LEU A 1 127 ? -10.822 -14.173 3.464 1.00 91.94 127 LEU A C 1
ATOM 1033 O O . LEU A 1 127 ? -10.032 -14.122 2.525 1.00 91.94 127 LEU A O 1
ATOM 1037 N N . ALA A 1 128 ? -11.854 -13.335 3.569 1.00 91.06 128 ALA A N 1
ATOM 1038 C CA . ALA A 1 128 ? -12.157 -12.316 2.569 1.00 91.06 128 ALA A CA 1
ATOM 1039 C C . ALA A 1 128 ? -11.018 -11.293 2.442 1.00 91.06 128 ALA A C 1
ATOM 1041 O O . ALA A 1 128 ? -10.520 -11.053 1.343 1.00 91.06 128 ALA A O 1
ATOM 1042 N N . GLY A 1 129 ? -10.553 -10.734 3.563 1.00 89.69 129 GLY A N 1
ATOM 1043 C CA . GLY A 1 129 ? -9.439 -9.785 3.578 1.00 89.69 129 GLY A CA 1
ATOM 1044 C C . GLY A 1 129 ? -8.144 -10.404 3.049 1.00 89.69 129 GLY A C 1
ATOM 1045 O O . GLY A 1 129 ? -7.459 -9.795 2.230 1.00 89.69 129 GLY A O 1
ATOM 1046 N N . GLY A 1 130 ? -7.840 -11.639 3.457 1.00 90.31 130 GLY A N 1
ATOM 1047 C CA . GLY A 1 130 ? -6.656 -12.375 3.017 1.00 90.31 130 GLY A CA 1
ATOM 1048 C C . GLY A 1 130 ? -6.663 -12.681 1.520 1.00 90.31 130 GLY A C 1
ATOM 1049 O O . GLY A 1 130 ? -5.655 -12.457 0.854 1.00 90.31 130 GLY A O 1
ATOM 1050 N N . VAL A 1 131 ? -7.796 -13.126 0.966 1.00 93.25 131 VAL A N 1
ATOM 1051 C CA . VAL A 1 131 ? -7.931 -13.389 -0.476 1.00 93.25 131 VAL A CA 1
ATOM 1052 C C . VAL A 1 131 ? -7.779 -12.102 -1.279 1.00 93.25 131 VAL A C 1
ATOM 1054 O O . VAL A 1 131 ? -7.034 -12.094 -2.253 1.00 93.25 131 VAL A O 1
ATOM 1057 N N . VAL A 1 132 ? -8.420 -11.002 -0.874 1.00 92.31 132 VAL A N 1
ATOM 1058 C CA . VAL A 1 132 ? -8.338 -9.740 -1.629 1.00 92.31 132 VAL A CA 1
ATOM 1059 C C . VAL A 1 132 ? -6.917 -9.164 -1.604 1.00 92.31 132 VAL A C 1
ATOM 1061 O O . VAL A 1 132 ? -6.422 -8.747 -2.650 1.00 92.31 132 VAL A O 1
ATOM 1064 N N . ILE A 1 133 ? -6.220 -9.207 -0.461 1.00 90.94 133 ILE A N 1
ATOM 1065 C CA . ILE A 1 133 ? -4.796 -8.821 -0.394 1.00 90.94 133 ILE A CA 1
ATOM 1066 C C . ILE A 1 133 ? -3.926 -9.767 -1.217 1.00 90.94 133 ILE A C 1
ATOM 1068 O O . ILE A 1 133 ? -3.023 -9.308 -1.913 1.00 90.94 133 ILE A O 1
ATOM 1072 N N . GLY A 1 134 ? -4.186 -11.075 -1.158 1.00 91.12 134 GLY A N 1
ATOM 1073 C CA . GLY A 1 134 ? -3.452 -12.077 -1.929 1.00 91.12 134 GLY A CA 1
ATOM 1074 C C . GLY A 1 134 ? -3.583 -11.857 -3.435 1.00 91.12 134 GLY A C 1
ATOM 1075 O O . GLY A 1 134 ? -2.580 -11.867 -4.142 1.00 91.12 134 GLY A O 1
ATOM 1076 N N . VAL A 1 135 ? -4.796 -11.571 -3.917 1.00 93.88 135 VAL A N 1
ATOM 1077 C CA . VAL A 1 135 ? -5.047 -11.202 -5.318 1.00 93.88 135 VAL A CA 1
ATOM 1078 C C . VAL A 1 135 ? -4.335 -9.896 -5.658 1.00 93.88 135 VAL A C 1
ATOM 1080 O O . VAL A 1 135 ? -3.623 -9.848 -6.652 1.00 93.88 135 VAL A O 1
ATOM 1083 N N . GLY A 1 136 ? -4.460 -8.861 -4.822 1.00 90.31 136 GLY A N 1
ATOM 1084 C CA . GLY A 1 136 ? -3.789 -7.578 -5.044 1.00 90.31 136 GLY A CA 1
ATOM 1085 C C . GLY A 1 136 ? -2.260 -7.676 -5.075 1.00 90.31 136 GLY A C 1
ATOM 1086 O O . GLY A 1 136 ? -1.633 -6.955 -5.840 1.00 90.31 136 GLY A O 1
ATOM 1087 N N . SER A 1 137 ? -1.670 -8.579 -4.287 1.00 87.06 137 SER A N 1
ATOM 1088 C CA . SER A 1 137 ? -0.215 -8.803 -4.231 1.00 87.06 137 SER A CA 1
ATOM 1089 C C . SER A 1 137 ? 0.306 -9.709 -5.351 1.00 87.06 137 SER A C 1
ATOM 1091 O O . SER A 1 137 ? 1.504 -9.712 -5.620 1.00 87.06 137 SER A O 1
ATOM 1093 N N . GLY A 1 138 ? -0.562 -10.530 -5.951 1.00 88.38 138 GLY A N 1
ATOM 1094 C CA . GLY A 1 138 ? -0.207 -11.424 -7.057 1.00 88.38 138 GLY A CA 1
ATOM 1095 C C . GLY A 1 138 ? -0.210 -10.750 -8.433 1.00 88.38 138 GLY A C 1
ATOM 1096 O O . GLY A 1 138 ? 0.305 -11.336 -9.385 1.00 88.38 138 GLY A O 1
ATOM 1097 N N . ILE A 1 139 ? -0.807 -9.557 -8.527 1.00 87.19 139 ILE A N 1
ATOM 1098 C CA . ILE A 1 139 ? -0.844 -8.685 -9.712 1.00 87.19 139 ILE A CA 1
ATOM 1099 C C . ILE A 1 139 ? 0.430 -7.841 -9.769 1.00 87.19 139 ILE A C 1
ATOM 1101 O O . ILE A 1 139 ? 1.011 -7.754 -10.876 1.00 87.19 139 ILE A O 1
#

Radius of gyration: 19.06 Å; Cα contacts (8 Å, |Δi|>4): 152; chains: 1; bounding box: 42×41×58 Å

Sequence (139 aa):
MAPYKGEYKLDAVISRFQRLSYTIPWNLALLSFGSFLSALAIKAVIIPNAFLPSGIAGLGLLAYYVFPQISSGMWLFLLNIPVFLVGWFFISKRFFWYTLYAMVSLSVFIDLVPWTFPFDDKWLAVLAGGVVIGVGSGI